Protein AF-N1Q1C0-F1 (afdb_monomer)

Solvent-accessible surface area (backbone atoms only — not comparable to full-atom values): 8245 Å² total; per-residue (Å²): 135,82,74,77,33,70,93,47,50,69,47,13,54,76,66,57,29,43,76,36,77,84,76,72,40,68,33,37,65,77,36,52,74,55,66,64,53,53,48,58,50,49,54,61,45,56,32,79,87,40,79,98,38,42,54,56,35,13,67,36,90,85,62,78,46,68,32,85,44,68,72,54,50,57,64,56,86,75,70,79,32,66,45,70,69,53,62,52,46,47,46,69,45,45,63,61,42,51,53,52,30,53,75,69,72,46,51,74,40,73,68,79,67,29,65,68,54,53,50,52,43,51,48,53,56,53,63,75,66,74,71,86,78,89,75,94,128

Foldseek 3Di:
DADDCDDALVSNVVQVWDQDPLLRDTHHPLQDFDVVLSVVLQCVQQPQVDPPGRNQKAPDPVSPHGQPDSVSSRHDPDDIDGDPVSLLVSLVSLVVRVVVCVVVVGDHDPCSPDPVNNCVNVVVVVVVPPDPDDDDD

InterPro domains:
  IPR053008 Phomopsin biosynthesis-associated protein [PTHR35896] (2-128)

Structure (mmCIF, N/CA/C/O backbone):
data_AF-N1Q1C0-F1
#
_entry.id   AF-N1Q1C0-F1
#
loop_
_atom_site.group_PDB
_atom_site.id
_atom_site.type_symbol
_atom_site.label_atom_id
_atom_site.label_alt_id
_atom_site.label_comp_id
_atom_site.label_asym_id
_atom_site.label_entity_id
_atom_site.label_seq_id
_atom_site.pdbx_PDB_ins_code
_atom_site.Cartn_x
_atom_site.Cartn_y
_atom_site.Cartn_z
_atom_site.occupancy
_atom_site.B_iso_or_equiv
_atom_site.auth_seq_id
_atom_site.auth_comp_id
_atom_site.auth_asym_id
_atom_site.auth_atom_id
_atom_site.pdbx_PDB_model_num
ATOM 1 N N . PRO A 1 1 ? -5.477 -3.275 23.946 1.00 57.75 1 PRO A N 1
ATOM 2 C CA . PRO A 1 1 ? -5.659 -4.215 22.811 1.00 57.75 1 PRO A CA 1
ATOM 3 C C . PRO A 1 1 ? -5.919 -3.440 21.513 1.00 57.75 1 PRO A C 1
ATOM 5 O O . PRO A 1 1 ? -6.655 -2.457 21.553 1.00 57.75 1 PRO A O 1
ATOM 8 N N . VAL A 1 2 ? -5.270 -3.809 20.407 1.00 61.72 2 VAL A N 1
ATOM 9 C CA . VAL A 1 2 ? -5.657 -3.314 19.074 1.00 61.72 2 VAL A CA 1
ATOM 10 C C . VAL A 1 2 ? -6.911 -4.097 18.671 1.00 61.72 2 VAL A C 1
ATOM 12 O O . VAL A 1 2 ? -6.885 -5.319 18.817 1.00 61.72 2 VAL A O 1
ATOM 15 N N . PRO A 1 3 ? -8.014 -3.444 18.265 1.00 75.31 3 PRO A N 1
ATOM 16 C CA . PRO A 1 3 ? -9.187 -4.163 17.777 1.00 75.31 3 PRO A CA 1
ATOM 17 C C . PRO A 1 3 ? -8.807 -5.020 16.566 1.00 75.31 3 PRO A C 1
ATOM 19 O O . PRO A 1 3 ? -8.054 -4.569 15.709 1.00 75.31 3 PRO A O 1
ATOM 22 N N . ASP A 1 4 ? -9.294 -6.252 16.518 1.00 85.69 4 ASP A N 1
ATOM 23 C CA . ASP A 1 4 ? -9.130 -7.136 15.365 1.00 85.69 4 ASP A CA 1
ATOM 24 C C . ASP A 1 4 ? -10.214 -6.836 14.311 1.00 85.69 4 ASP A C 1
ATOM 26 O O . ASP A 1 4 ? -11.335 -6.481 14.675 1.00 85.69 4 ASP A O 1
ATOM 30 N N . CYS A 1 5 ? -9.893 -6.998 13.025 1.00 91.75 5 CYS A N 1
ATOM 31 C CA . CYS A 1 5 ? -10.837 -6.838 11.914 1.00 91.75 5 CYS A CA 1
ATOM 32 C C . CYS A 1 5 ? -11.430 -8.162 11.417 1.00 91.75 5 CYS A C 1
ATOM 34 O O . CYS A 1 5 ? -12.246 -8.147 10.508 1.00 91.75 5 CYS A O 1
ATOM 36 N N . GLY A 1 6 ? -11.111 -9.293 12.048 1.00 90.62 6 GLY A N 1
ATOM 37 C CA . GLY A 1 6 ? -11.614 -10.606 11.651 1.00 90.62 6 GLY A CA 1
ATOM 38 C C . GLY A 1 6 ? -10.844 -11.208 10.487 1.00 90.62 6 GLY A C 1
ATOM 39 O O . GLY A 1 6 ? -9.757 -10.748 10.138 1.00 90.62 6 GLY A O 1
ATOM 40 N N . GLU A 1 7 ? -11.407 -12.271 9.919 1.00 87.81 7 GLU A N 1
ATOM 41 C CA . GLU A 1 7 ? -10.694 -13.119 8.956 1.00 87.81 7 GLU A CA 1
ATOM 42 C C . GLU A 1 7 ? -11.060 -12.802 7.503 1.00 87.81 7 GLU A C 1
ATOM 44 O O . GLU A 1 7 ? -10.312 -13.138 6.588 1.00 87.81 7 GLU A O 1
ATOM 49 N N . ASN A 1 8 ? -12.193 -12.133 7.281 1.00 90.75 8 ASN A N 1
ATOM 50 C CA . ASN A 1 8 ? -12.707 -11.811 5.955 1.00 90.75 8 ASN A CA 1
ATOM 51 C C . ASN A 1 8 ? -13.364 -10.418 5.918 1.00 90.75 8 ASN A C 1
ATOM 53 O O . ASN A 1 8 ? -13.556 -9.753 6.939 1.00 90.75 8 ASN A O 1
ATOM 57 N N . ALA A 1 9 ? -13.735 -9.980 4.714 1.00 93.62 9 ALA A N 1
ATOM 58 C CA . ALA A 1 9 ? -14.354 -8.677 4.489 1.00 93.62 9 ALA A CA 1
ATOM 59 C C . ALA A 1 9 ? -15.679 -8.490 5.249 1.00 93.62 9 ALA A C 1
ATOM 61 O O . ALA A 1 9 ? -15.959 -7.392 5.728 1.00 93.62 9 ALA A O 1
ATOM 62 N N . ALA A 1 10 ? -16.497 -9.541 5.374 1.00 94.06 10 ALA A N 1
ATOM 63 C CA . ALA A 1 10 ? -17.779 -9.455 6.069 1.00 94.06 10 ALA A CA 1
ATOM 64 C C . ALA A 1 10 ? -17.582 -9.204 7.571 1.00 94.06 10 ALA A C 1
ATOM 66 O O . ALA A 1 10 ? -18.244 -8.327 8.130 1.00 94.06 10 ALA A O 1
ATOM 67 N N . ASP A 1 11 ? -16.624 -9.893 8.198 1.00 94.25 11 ASP A N 1
ATOM 68 C CA . ASP A 1 11 ? -16.253 -9.656 9.596 1.00 94.25 11 ASP A CA 1
ATOM 69 C C . ASP A 1 11 ? -15.734 -8.232 9.800 1.00 94.25 11 ASP A C 1
ATOM 71 O O . ASP A 1 11 ? -16.137 -7.549 10.744 1.00 94.25 11 ASP A O 1
ATOM 75 N N . ALA A 1 12 ? -14.863 -7.768 8.902 1.00 94.56 12 ALA A N 1
ATOM 76 C CA . ALA A 1 12 ? -14.267 -6.443 8.985 1.00 94.56 12 ALA A CA 1
ATOM 77 C C . ALA A 1 12 ? -15.331 -5.345 8.902 1.00 94.56 12 ALA A C 1
ATOM 79 O O . ALA A 1 12 ? -15.346 -4.438 9.736 1.00 94.56 12 ALA A O 1
ATOM 80 N N . ILE A 1 13 ? -16.265 -5.464 7.956 1.00 94.44 13 ILE A N 1
ATOM 81 C CA . ILE A 1 13 ? -17.399 -4.544 7.817 1.00 94.44 13 ILE A CA 1
ATOM 82 C C . ILE A 1 13 ? -18.283 -4.592 9.070 1.00 94.44 13 ILE A C 1
ATOM 84 O O . ILE A 1 13 ? -18.627 -3.541 9.612 1.00 94.44 13 ILE A O 1
ATOM 88 N N . ALA A 1 14 ? -18.606 -5.786 9.580 1.00 95.12 14 ALA A N 1
ATOM 89 C CA . ALA A 1 14 ? -19.423 -5.950 10.785 1.00 95.12 14 ALA A CA 1
ATOM 90 C C . ALA A 1 14 ? -18.764 -5.352 12.042 1.00 95.12 14 ALA A C 1
ATOM 92 O O . ALA A 1 14 ? -19.458 -4.864 12.935 1.00 95.12 14 ALA A O 1
ATOM 93 N N . LYS A 1 15 ? -17.428 -5.349 12.102 1.00 94.19 15 LYS A N 1
ATOM 94 C CA . LYS A 1 15 ? -16.631 -4.747 13.182 1.00 94.19 15 LYS A CA 1
ATOM 95 C C . LYS A 1 15 ? -16.334 -3.254 12.972 1.00 94.19 15 LYS A C 1
ATOM 97 O O . LYS A 1 15 ? -15.675 -2.650 13.818 1.00 94.19 15 LYS A O 1
ATOM 102 N N . GLY A 1 16 ? -16.812 -2.645 11.882 1.00 93.38 16 GLY A N 1
ATOM 103 C CA . GLY A 1 16 ? -16.579 -1.231 11.570 1.00 93.38 16 GLY A CA 1
ATOM 104 C C . GLY A 1 16 ? -15.135 -0.917 11.171 1.00 93.38 16 GLY A C 1
ATOM 105 O O . GLY A 1 16 ? -14.652 0.188 11.413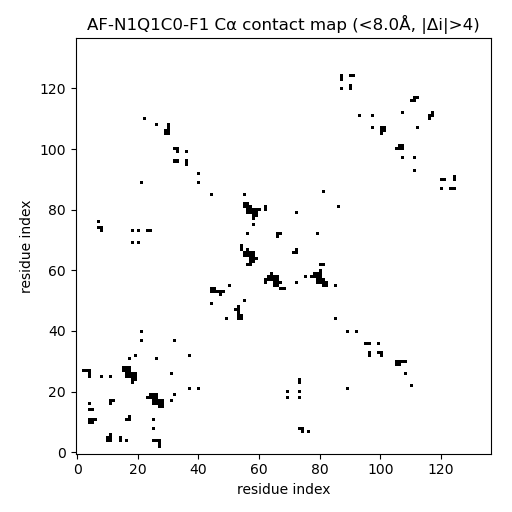 1.00 93.38 16 GLY A O 1
ATOM 106 N N . CYS A 1 17 ? -14.421 -1.891 10.611 1.00 94.12 17 CYS A N 1
ATOM 107 C CA . CYS A 1 17 ? -13.110 -1.670 10.020 1.00 94.12 17 CYS A CA 1
ATOM 108 C C . CYS A 1 17 ? -13.221 -1.034 8.632 1.00 94.12 17 CYS A C 1
ATOM 110 O O . CYS A 1 17 ? -14.233 -1.131 7.938 1.00 94.12 17 CYS A O 1
ATOM 112 N N . HIS A 1 18 ? -12.125 -0.413 8.211 1.00 92.31 18 HIS A N 1
ATOM 113 C CA . HIS A 1 18 ? -11.995 0.252 6.926 1.00 92.31 18 HIS A CA 1
ATOM 114 C C . HIS A 1 18 ? -10.937 -0.451 6.089 1.00 92.31 18 HIS A C 1
ATOM 116 O O . HIS A 1 18 ? -9.858 -0.763 6.592 1.00 92.31 18 HIS A O 1
ATOM 122 N N . PHE A 1 19 ? -11.238 -0.693 4.817 1.00 92.81 19 PHE A N 1
ATOM 123 C CA . PHE A 1 19 ? -10.240 -1.196 3.889 1.00 92.81 19 PHE A CA 1
ATOM 124 C C . PHE A 1 19 ? -9.264 -0.074 3.533 1.00 92.81 19 PHE A C 1
ATOM 126 O O . PHE A 1 19 ? -9.670 1.046 3.226 1.00 92.81 19 PHE A O 1
ATOM 133 N N . ASP A 1 20 ? -7.975 -0.376 3.607 1.00 91.25 20 ASP A N 1
ATOM 134 C CA . ASP A 1 20 ? -6.893 0.509 3.214 1.00 91.25 20 ASP A CA 1
ATOM 135 C C . ASP A 1 20 ? -6.182 -0.080 1.999 1.00 91.25 20 ASP A C 1
ATOM 137 O O . ASP A 1 20 ? -5.368 -0.997 2.126 1.00 91.25 20 ASP A O 1
ATOM 141 N N . VAL A 1 21 ? -6.472 0.476 0.822 1.00 91.88 21 VAL A N 1
ATOM 142 C CA . VAL A 1 21 ? -5.892 0.028 -0.449 1.00 91.88 21 VAL A CA 1
ATOM 143 C C . VAL A 1 21 ? -4.362 0.061 -0.440 1.00 91.88 21 VAL A C 1
ATOM 145 O O . VAL A 1 21 ? -3.734 -0.863 -0.949 1.00 91.88 21 VAL A O 1
ATOM 148 N N . GLN A 1 22 ? -3.748 1.058 0.206 1.00 89.75 22 GLN A N 1
ATOM 149 C CA . GLN A 1 22 ? -2.294 1.223 0.192 1.00 89.75 22 GLN A CA 1
ATOM 150 C C . GLN A 1 22 ? -1.564 0.091 0.926 1.00 89.75 22 GLN A C 1
ATOM 152 O O . GLN A 1 22 ? -0.456 -0.272 0.545 1.00 89.75 22 GLN A O 1
ATOM 157 N N . THR A 1 23 ? -2.167 -0.465 1.982 1.00 85.94 23 THR A N 1
ATOM 158 C CA . THR A 1 23 ? -1.612 -1.627 2.703 1.00 85.94 23 THR A CA 1
ATOM 159 C C . THR A 1 23 ? -2.319 -2.937 2.368 1.00 85.94 23 THR A C 1
ATOM 161 O O . THR A 1 23 ? -1.919 -3.986 2.878 1.00 85.94 23 THR A O 1
ATOM 164 N N . SER A 1 24 ? -3.346 -2.884 1.510 1.00 89.19 24 SER A N 1
ATOM 165 C CA . SER A 1 24 ? -4.226 -4.006 1.169 1.00 89.19 24 SER A CA 1
ATOM 166 C C . SER A 1 24 ? -4.748 -4.732 2.415 1.00 89.19 24 SER A C 1
ATOM 168 O O . SER A 1 24 ? -4.733 -5.960 2.488 1.00 89.19 24 SER A O 1
ATOM 170 N N . ALA A 1 25 ? -5.151 -3.971 3.436 1.00 88.69 25 ALA A N 1
ATOM 171 C CA . ALA A 1 25 ? -5.538 -4.510 4.734 1.00 88.69 25 ALA A CA 1
ATOM 172 C C . ALA A 1 25 ? -6.794 -3.834 5.283 1.00 88.69 25 ALA A C 1
ATOM 174 O O . ALA A 1 25 ? -7.038 -2.648 5.068 1.00 88.69 25 ALA A O 1
ATOM 175 N N . TRP A 1 26 ? -7.567 -4.590 6.057 1.00 92.25 26 TRP A N 1
ATOM 176 C CA . TRP A 1 26 ? -8.623 -4.038 6.895 1.00 92.25 26 TRP A CA 1
ATOM 177 C C . TRP A 1 26 ? -8.011 -3.477 8.179 1.00 92.25 26 TRP A C 1
ATOM 179 O O . TRP A 1 26 ? -7.289 -4.179 8.890 1.00 92.25 26 TRP A O 1
ATOM 189 N N . VAL A 1 27 ? -8.289 -2.206 8.474 1.00 91.19 27 VAL A N 1
ATOM 190 C CA . VAL A 1 27 ? -7.781 -1.511 9.660 1.00 91.19 27 VAL A CA 1
ATOM 191 C C . VAL A 1 27 ? -8.927 -1.029 10.554 1.00 91.19 27 VAL A C 1
ATOM 193 O O . VAL A 1 27 ? -9.941 -0.543 10.046 1.00 91.19 27 VAL A O 1
ATOM 196 N N . PRO A 1 28 ? -8.794 -1.117 11.891 1.00 91.50 28 PRO A N 1
ATOM 197 C CA . PRO A 1 28 ? -9.772 -0.531 12.803 1.00 91.50 28 PRO A CA 1
ATOM 198 C C . PRO A 1 28 ? -9.834 0.98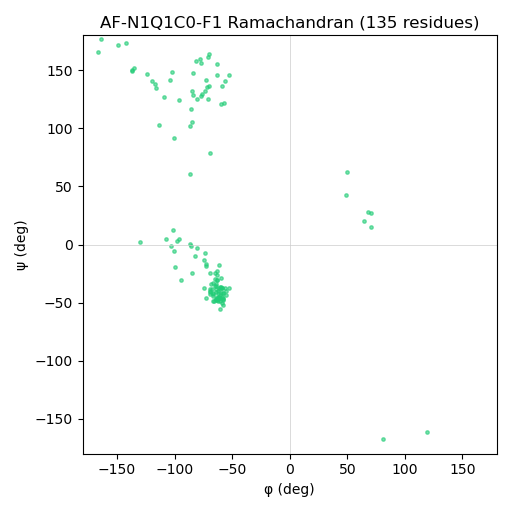7 12.649 1.00 91.50 28 PRO A C 1
ATOM 200 O O . PRO A 1 28 ? -8.820 1.610 12.338 1.00 91.50 28 PRO A O 1
ATOM 203 N N . GLU A 1 29 ? -10.963 1.608 12.999 1.00 88.06 29 GLU A N 1
ATOM 204 C CA . GLU A 1 29 ? -11.119 3.074 12.945 1.00 88.06 29 GLU A CA 1
ATOM 205 C C . GLU A 1 29 ? -10.007 3.824 13.706 1.00 88.06 29 GLU A C 1
ATOM 207 O O . GLU A 1 29 ? -9.473 4.827 13.236 1.00 88.06 29 GLU A O 1
ATOM 212 N N . ALA A 1 30 ? -9.557 3.286 14.844 1.00 85.69 30 ALA A N 1
ATOM 213 C CA . ALA A 1 30 ? -8.461 3.868 15.625 1.00 85.69 30 ALA A CA 1
ATOM 214 C C . ALA A 1 30 ? -7.109 3.908 14.879 1.00 85.69 30 ALA A C 1
ATOM 216 O O . ALA A 1 30 ? -6.232 4.693 15.244 1.00 85.69 30 ALA A O 1
ATOM 217 N N . CYS A 1 31 ? -6.940 3.053 13.871 1.00 85.44 31 CYS A N 1
ATOM 218 C CA . CYS A 1 31 ? -5.770 2.948 12.999 1.00 85.44 31 CYS A CA 1
ATOM 219 C C . CYS A 1 31 ? -6.055 3.474 11.588 1.00 85.44 31 CYS A C 1
ATOM 221 O O . CYS A 1 31 ? -5.198 3.350 10.716 1.00 85.44 31 CYS A O 1
ATOM 223 N N . ARG A 1 32 ? -7.243 4.044 11.343 1.00 85.06 32 ARG A N 1
ATOM 224 C CA . ARG A 1 32 ? -7.576 4.625 10.048 1.00 85.06 32 ARG A CA 1
ATOM 225 C C . ARG A 1 32 ? -6.540 5.681 9.694 1.00 85.06 32 ARG A C 1
ATOM 227 O O . ARG A 1 32 ? -6.098 6.447 10.555 1.00 85.06 32 ARG A O 1
ATOM 234 N N . ASN A 1 33 ? -6.173 5.729 8.424 1.00 79.94 33 ASN A N 1
ATOM 235 C CA . ASN A 1 33 ? -5.121 6.616 7.958 1.00 79.94 33 ASN A CA 1
ATOM 236 C C . ASN A 1 33 ? -5.523 8.084 7.974 1.00 79.94 33 ASN A C 1
ATOM 238 O O . ASN A 1 33 ? -6.701 8.451 7.990 1.00 79.94 33 ASN A O 1
ATOM 242 N N . ASP A 1 34 ? -4.499 8.931 7.939 1.00 83.88 34 ASP A N 1
ATOM 243 C CA . ASP A 1 34 ? -4.653 10.347 7.654 1.00 83.88 34 ASP A CA 1
ATOM 244 C C . ASP A 1 34 ? -5.335 10.547 6.278 1.00 83.88 34 ASP A C 1
ATOM 246 O O . ASP A 1 34 ? -4.800 10.090 5.262 1.00 83.88 34 ASP A O 1
ATOM 250 N N . PRO A 1 35 ? -6.489 11.244 6.213 1.00 84.94 35 PRO A N 1
ATOM 251 C CA . PRO A 1 35 ? -7.242 11.415 4.971 1.00 84.94 35 PRO A CA 1
ATOM 252 C C . PRO A 1 35 ? -6.460 12.108 3.856 1.00 84.94 35 PRO A C 1
ATOM 254 O O . PRO A 1 35 ? -6.715 11.834 2.688 1.00 84.94 35 PRO A O 1
ATOM 257 N N . LYS A 1 36 ? -5.501 12.988 4.187 1.00 88.56 36 LYS A N 1
ATOM 258 C CA . LYS A 1 36 ? -4.681 13.658 3.168 1.00 88.56 36 LYS A CA 1
ATOM 259 C C . LYS A 1 36 ? -3.743 12.673 2.488 1.00 88.56 36 LYS A C 1
ATOM 261 O O . LYS A 1 36 ? -3.624 12.695 1.273 1.00 88.56 36 LYS A O 1
ATOM 266 N N . THR A 1 37 ? -3.119 11.786 3.257 1.00 86.69 37 THR A N 1
ATOM 267 C CA . THR A 1 37 ? -2.250 10.748 2.689 1.00 86.69 37 THR A CA 1
ATOM 268 C C . THR A 1 37 ? -3.036 9.780 1.808 1.00 86.69 37 THR A C 1
ATOM 270 O O . THR A 1 37 ? -2.569 9.423 0.730 1.00 86.69 37 THR A O 1
ATOM 273 N N . VAL A 1 38 ? -4.245 9.399 2.237 1.00 88.19 38 VAL A N 1
ATOM 274 C CA . VAL A 1 38 ? -5.151 8.575 1.422 1.00 88.19 38 VAL A CA 1
ATOM 275 C C . VAL A 1 38 ? -5.521 9.299 0.129 1.00 88.19 38 VAL A C 1
ATOM 277 O O . VAL A 1 38 ? -5.441 8.701 -0.935 1.00 88.19 38 VAL A O 1
ATOM 280 N N . ALA A 1 39 ? -5.867 10.587 0.198 1.00 91.75 39 ALA A N 1
ATOM 281 C CA . ALA A 1 39 ? -6.211 11.377 -0.981 1.00 91.75 39 ALA A CA 1
ATOM 282 C C . ALA A 1 39 ? -5.039 11.503 -1.969 1.00 91.75 39 ALA A C 1
ATOM 284 O O . ALA A 1 39 ? -5.232 11.251 -3.151 1.00 91.75 39 ALA A O 1
ATOM 285 N N . GLU A 1 40 ? -3.830 11.819 -1.493 1.00 93.25 40 GLU A N 1
ATOM 286 C CA . GLU A 1 40 ? -2.624 11.910 -2.332 1.00 93.25 40 GLU A CA 1
ATOM 287 C C . GLU A 1 40 ? -2.305 10.573 -3.019 1.00 93.25 40 GLU A C 1
ATOM 289 O O . GLU A 1 40 ? -1.956 10.541 -4.199 1.00 93.25 40 GLU A O 1
ATOM 294 N N . TYR A 1 41 ? -2.411 9.459 -2.285 1.00 94.12 41 TYR A N 1
ATOM 295 C CA . TYR A 1 41 ? -2.178 8.136 -2.860 1.00 94.12 41 TYR A CA 1
ATOM 296 C C . TYR A 1 41 ? -3.281 7.757 -3.852 1.00 94.12 41 TYR A C 1
ATOM 298 O O . TYR A 1 41 ? -2.963 7.236 -4.914 1.00 94.12 41 TYR A O 1
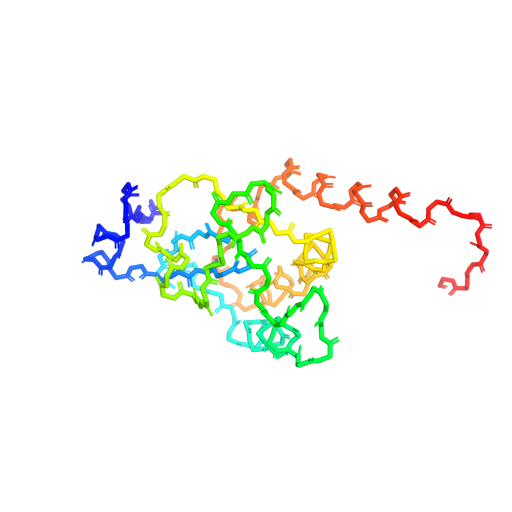ATOM 306 N N . ASN A 1 42 ? -4.547 8.068 -3.562 1.00 94.38 42 ASN A N 1
ATOM 307 C CA . ASN A 1 42 ? -5.663 7.792 -4.466 1.00 94.38 42 ASN A CA 1
ATOM 308 C C . ASN A 1 42 ? -5.611 8.637 -5.741 1.00 94.38 42 ASN A C 1
ATOM 310 O O . ASN A 1 42 ? -5.903 8.113 -6.810 1.00 94.38 42 ASN A O 1
ATOM 314 N N . GLU A 1 43 ? -5.208 9.905 -5.657 1.00 95.56 43 GLU A N 1
ATOM 315 C CA . GLU A 1 43 ? -4.987 10.753 -6.833 1.00 95.56 43 GLU A CA 1
ATOM 316 C C . GLU A 1 43 ? -3.949 10.126 -7.766 1.00 95.56 43 GLU A C 1
ATOM 318 O O . GLU A 1 43 ? -4.206 9.965 -8.957 1.00 95.56 43 GLU A O 1
ATOM 323 N N . TRP A 1 44 ? -2.818 9.684 -7.211 1.00 95.81 44 TRP A N 1
ATOM 324 C CA . TRP A 1 44 ? -1.815 8.961 -7.983 1.00 95.81 44 TRP A CA 1
ATOM 325 C C . TRP A 1 44 ? -2.353 7.614 -8.498 1.00 95.81 44 TRP A C 1
ATOM 327 O O . TRP A 1 44 ? -2.222 7.309 -9.678 1.00 95.81 44 TRP A O 1
ATOM 337 N N . LEU A 1 45 ? -3.001 6.808 -7.650 1.00 96.38 45 LEU A N 1
ATOM 338 C CA . LEU A 1 45 ? -3.460 5.456 -7.983 1.00 96.38 45 LEU A CA 1
ATOM 339 C C . LEU A 1 45 ? -4.469 5.455 -9.141 1.00 96.38 45 LEU A C 1
ATOM 341 O O . LEU A 1 45 ? -4.445 4.540 -9.975 1.00 96.38 45 LEU A O 1
ATOM 345 N N . TRP A 1 46 ? -5.326 6.474 -9.189 1.00 96.50 46 TRP A N 1
ATOM 346 C CA . TRP A 1 46 ? -6.399 6.622 -10.166 1.00 96.50 46 TRP A CA 1
ATOM 347 C C . TRP A 1 46 ? -6.047 7.505 -11.371 1.00 96.50 46 TRP A C 1
ATOM 349 O O . TRP A 1 46 ? -6.908 7.725 -12.225 1.00 96.50 46 TRP A O 1
ATOM 359 N N . ASP A 1 47 ? -4.802 7.972 -11.488 1.00 96.81 47 ASP A N 1
ATOM 360 C CA . ASP A 1 47 ? -4.365 8.789 -12.621 1.00 96.81 47 ASP A CA 1
ATOM 361 C C . ASP A 1 47 ? -4.545 8.027 -13.961 1.00 96.81 47 ASP A C 1
ATOM 363 O O . ASP A 1 47 ? -3.958 6.952 -14.148 1.00 96.81 47 ASP A O 1
ATOM 367 N N . PRO A 1 48 ? -5.331 8.563 -14.925 1.00 96.38 48 PRO A N 1
ATOM 368 C CA . PRO A 1 48 ? -5.581 7.938 -16.228 1.00 96.38 48 PRO A CA 1
ATOM 369 C C . PRO A 1 48 ? -4.326 7.733 -17.088 1.00 96.38 48 PRO A C 1
ATOM 371 O O . PRO A 1 48 ? -4.357 6.933 -18.027 1.00 96.38 48 PRO A O 1
ATOM 374 N N . ALA A 1 49 ? -3.222 8.424 -16.796 1.00 95.25 49 ALA A N 1
ATOM 375 C CA . ALA A 1 49 ? -1.952 8.247 -17.490 1.00 95.25 49 ALA A CA 1
ATOM 376 C C . ALA A 1 49 ? -1.250 6.926 -17.129 1.00 95.25 49 ALA A C 1
ATOM 378 O O . ALA A 1 49 ? -0.380 6.470 -17.883 1.00 95.25 49 ALA A O 1
ATOM 379 N N . ARG A 1 50 ? -1.633 6.290 -16.013 1.00 93.81 50 ARG A N 1
ATOM 380 C CA . ARG A 1 50 ? -0.991 5.070 -15.520 1.00 93.81 50 ARG A CA 1
ATOM 381 C C . ARG A 1 50 ? -1.131 3.897 -16.475 1.00 93.81 50 ARG A C 1
ATOM 383 O O . ARG A 1 50 ? -2.138 3.719 -17.166 1.00 93.81 50 ARG A O 1
ATOM 390 N N . LYS A 1 51 ? -0.091 3.062 -16.495 1.00 91.50 51 LYS A N 1
ATOM 391 C CA . LYS A 1 51 ? -0.010 1.853 -17.318 1.00 91.50 51 LYS A CA 1
ATOM 392 C C . LYS A 1 51 ? 0.084 0.611 -16.424 1.00 91.50 51 LYS A C 1
ATOM 394 O O . LYS A 1 51 ? 0.811 0.630 -15.438 1.00 91.50 51 LYS A O 1
ATOM 399 N N . PRO A 1 52 ? -0.623 -0.482 -16.759 1.00 93.50 52 PRO A N 1
ATOM 400 C CA . PRO A 1 52 ? -1.499 -0.645 -17.921 1.00 93.50 52 PRO A CA 1
ATOM 401 C C . PRO A 1 52 ? -2.842 0.092 -17.781 1.00 93.50 52 PRO A C 1
ATOM 403 O O . PRO A 1 52 ? -3.550 0.224 -18.776 1.00 93.50 52 PRO A O 1
ATOM 406 N N . ARG A 1 53 ? -3.190 0.550 -16.571 1.00 95.56 53 ARG A N 1
ATOM 407 C CA . ARG A 1 53 ? -4.423 1.280 -16.247 1.00 95.56 53 ARG A CA 1
ATOM 408 C C . ARG A 1 53 ? -4.337 1.938 -14.859 1.00 95.56 53 ARG A C 1
ATOM 410 O O . ARG A 1 53 ? -3.482 1.530 -14.069 1.00 95.56 53 ARG A O 1
ATOM 417 N N . PRO A 1 54 ? -5.250 2.870 -14.537 1.00 96.75 54 PRO A N 1
ATOM 418 C CA . PRO A 1 54 ? -5.584 3.227 -13.157 1.00 96.75 54 PRO A CA 1
ATOM 419 C C . PRO A 1 54 ? -5.957 1.996 -12.329 1.00 96.75 54 PRO A C 1
ATOM 421 O O . PRO A 1 54 ? -6.580 1.077 -12.862 1.00 96.75 54 PRO A O 1
ATOM 424 N N . PHE A 1 55 ? -5.617 1.992 -11.039 1.00 96.88 55 PHE A N 1
ATOM 425 C CA . PHE A 1 55 ? -5.931 0.888 -10.118 1.00 96.88 55 PHE A CA 1
ATOM 426 C C . PHE A 1 55 ? -5.539 -0.509 -10.674 1.00 96.88 55 PHE A C 1
ATOM 428 O O . PHE A 1 55 ? -6.402 -1.351 -10.945 1.00 96.88 55 PHE A O 1
ATOM 435 N N . PRO A 1 56 ? -4.241 -0.775 -10.926 1.00 96.94 56 PRO A N 1
ATOM 436 C CA . PRO A 1 56 ? -3.798 -1.970 -11.639 1.00 96.94 56 PRO A CA 1
ATOM 437 C C . PRO A 1 56 ? -3.610 -3.169 -10.695 1.00 96.94 56 PRO A C 1
ATOM 439 O O . PRO A 1 56 ? -2.506 -3.696 -10.581 1.00 96.94 56 PRO A O 1
ATOM 442 N N . TYR A 1 57 ? -4.686 -3.586 -10.027 1.00 97.50 57 TYR A N 1
ATOM 443 C CA . TYR A 1 57 ? -4.708 -4.757 -9.148 1.00 97.50 57 TYR A CA 1
ATOM 444 C C . TYR A 1 57 ? -5.400 -5.948 -9.814 1.00 97.50 57 TYR A C 1
ATOM 446 O O . TYR A 1 57 ? -6.413 -5.784 -10.495 1.00 97.50 57 TYR A O 1
ATOM 454 N N . PHE A 1 58 ? -4.880 -7.154 -9.607 1.00 97.56 58 PHE A N 1
ATOM 455 C CA . PHE A 1 58 ? -5.316 -8.360 -10.307 1.00 97.56 58 PHE A CA 1
ATOM 456 C C . PHE A 1 58 ? -5.438 -9.556 -9.361 1.00 97.56 58 PHE A C 1
ATOM 458 O O . PHE A 1 58 ? -4.705 -9.663 -8.378 1.00 97.56 58 PHE A O 1
ATOM 465 N N . ALA A 1 59 ? -6.355 -10.470 -9.670 1.00 97.62 59 ALA A N 1
ATOM 466 C CA . ALA A 1 59 ? -6.532 -11.721 -8.933 1.00 97.62 59 ALA A CA 1
ATOM 467 C C . ALA A 1 59 ? -5.537 -12.819 -9.361 1.00 97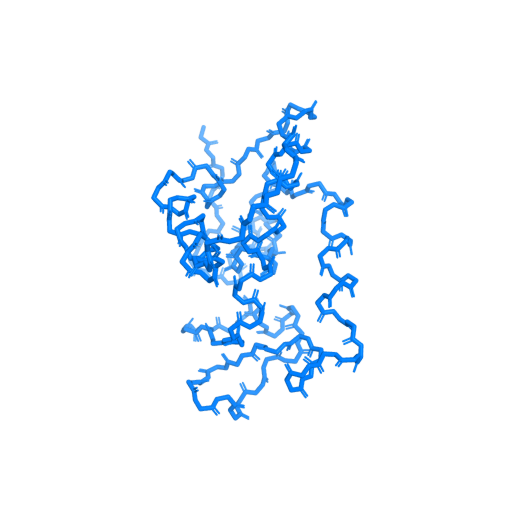.62 59 ALA A C 1
ATOM 469 O O . ALA A 1 59 ? -5.450 -13.860 -8.712 1.00 97.62 59 ALA A O 1
ATOM 470 N N . ASP A 1 60 ? -4.788 -12.601 -10.443 1.00 97.50 60 ASP A N 1
ATOM 471 C CA . ASP A 1 60 ? -3.856 -13.554 -11.042 1.00 97.50 60 ASP A CA 1
ATOM 472 C C . ASP A 1 60 ? -2.511 -12.910 -11.410 1.00 97.50 60 ASP A C 1
ATOM 474 O O . ASP A 1 60 ? -2.428 -11.729 -11.749 1.00 97.50 60 ASP A O 1
ATOM 478 N N . GLU A 1 61 ? -1.450 -13.720 -11.401 1.00 96.38 61 GLU A N 1
ATOM 479 C CA . GLU A 1 61 ? -0.086 -13.286 -11.735 1.00 96.38 61 GLU A CA 1
ATOM 480 C C . GLU A 1 61 ? 0.050 -12.810 -13.186 1.00 96.38 61 GLU A C 1
ATOM 482 O O . GLU A 1 61 ? 0.845 -11.918 -13.479 1.00 96.38 61 GLU A O 1
ATOM 487 N N . ALA A 1 62 ? -0.750 -13.367 -14.101 1.00 96.38 62 ALA A N 1
ATOM 488 C CA . ALA A 1 62 ? -0.732 -12.977 -15.507 1.00 96.38 62 ALA A CA 1
ATOM 489 C C . ALA A 1 62 ? -1.392 -11.606 -15.761 1.00 96.38 62 ALA A C 1
ATOM 491 O O . ALA A 1 62 ? -1.316 -11.094 -16.882 1.00 96.38 62 ALA A O 1
ATOM 492 N N . GLY A 1 63 ? -2.020 -10.999 -14.746 1.00 95.25 63 GLY A N 1
ATOM 493 C CA . GLY A 1 63 ? -2.649 -9.684 -14.839 1.00 95.25 63 GLY A CA 1
ATOM 494 C C . GLY A 1 63 ? -3.883 -9.653 -15.745 1.00 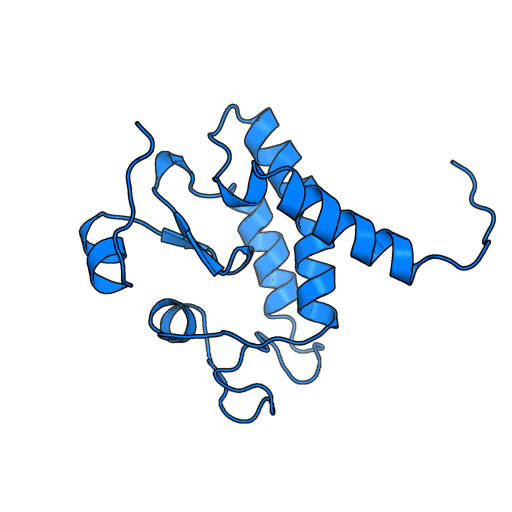95.25 63 GLY A C 1
ATOM 495 O O . GLY A 1 63 ? -4.166 -8.624 -16.365 1.00 95.25 63 GLY A O 1
ATOM 496 N N . GLN A 1 64 ? -4.597 -10.775 -15.879 1.00 95.94 64 GLN A N 1
ATOM 497 C CA . GLN A 1 64 ? -5.752 -10.903 -16.772 1.00 95.94 64 GLN A CA 1
ATOM 498 C C . GLN A 1 64 ? -7.088 -10.648 -16.060 1.00 95.94 64 GLN A C 1
ATOM 500 O O . GLN A 1 64 ? -8.028 -10.135 -16.672 1.00 95.94 64 GLN A O 1
ATOM 505 N N . ILE A 1 65 ? -7.176 -10.967 -14.770 1.00 97.56 65 ILE A N 1
ATOM 506 C CA . ILE A 1 65 ? -8.374 -10.854 -13.938 1.00 97.56 65 ILE A CA 1
ATOM 507 C C . ILE A 1 65 ? -8.269 -9.575 -13.108 1.00 97.56 65 ILE A C 1
ATOM 509 O O . ILE A 1 65 ? -7.701 -9.550 -12.021 1.00 97.56 65 ILE A O 1
ATOM 513 N N . TRP A 1 66 ? -8.813 -8.485 -13.642 1.00 97.38 66 TRP A N 1
ATOM 514 C CA . TRP A 1 66 ? -8.740 -7.161 -13.024 1.00 97.38 66 TRP A CA 1
ATOM 515 C C . TRP A 1 66 ? -9.707 -7.000 -11.839 1.00 97.38 66 TRP A C 1
ATOM 517 O O . TRP A 1 66 ? -10.911 -7.220 -11.977 1.00 97.38 66 TRP A O 1
ATOM 527 N N . LEU A 1 67 ? -9.185 -6.531 -10.704 1.00 97.50 67 LEU A N 1
ATOM 528 C CA . LEU A 1 67 ? -9.955 -6.072 -9.548 1.00 97.50 67 LEU A CA 1
ATOM 529 C C . LEU A 1 67 ? -10.285 -4.591 -9.761 1.00 97.50 67 LEU A C 1
ATOM 531 O O . LEU A 1 67 ? -9.416 -3.737 -9.621 1.00 97.50 67 LEU A O 1
ATOM 535 N N . GLN A 1 68 ? -11.518 -4.272 -10.164 1.00 95.38 68 GLN A N 1
ATOM 536 C CA . GLN A 1 68 ? -11.788 -2.975 -10.805 1.00 95.38 68 GLN A CA 1
ATOM 537 C C . GLN A 1 68 ? -11.773 -1.760 -9.873 1.00 95.38 68 GLN A C 1
ATOM 539 O O . GLN A 1 68 ? -11.740 -0.632 -10.359 1.00 95.38 68 GLN A O 1
ATOM 544 N N . ASN A 1 69 ? -11.868 -1.967 -8.562 1.00 95.44 69 ASN A N 1
ATOM 545 C CA . ASN A 1 69 ? -11.905 -0.909 -7.558 1.00 95.44 69 ASN A CA 1
ATOM 546 C C . ASN A 1 69 ? -11.625 -1.474 -6.155 1.00 95.44 69 ASN A C 1
ATOM 548 O O . ASN A 1 69 ? -11.494 -2.688 -5.969 1.00 95.44 69 ASN A O 1
ATOM 552 N N . GLU A 1 70 ? -11.570 -0.579 -5.166 1.00 94.62 70 GLU A N 1
ATOM 553 C CA . GLU A 1 70 ? -11.343 -0.926 -3.760 1.00 94.62 70 GLU A CA 1
ATOM 554 C C . GLU A 1 70 ? -12.405 -1.884 -3.211 1.00 94.62 70 GLU A C 1
ATOM 556 O O . GLU A 1 70 ? -12.060 -2.791 -2.466 1.00 94.62 70 GLU A O 1
ATOM 561 N N . GLU A 1 71 ? -13.676 -1.749 -3.601 1.00 94.81 71 GLU A N 1
ATOM 562 C CA . GLU A 1 71 ? -14.740 -2.634 -3.116 1.00 94.81 71 GLU A CA 1
ATOM 563 C C . GLU A 1 71 ? -14.518 -4.081 -3.576 1.00 94.81 71 GLU A C 1
ATOM 565 O O . GLU A 1 71 ? -14.581 -5.002 -2.761 1.00 94.81 71 GLU A O 1
ATOM 570 N N . VAL A 1 72 ? -14.216 -4.279 -4.860 1.00 96.50 72 VAL A N 1
ATOM 571 C CA . VAL A 1 72 ? -13.926 -5.597 -5.439 1.00 96.50 72 VAL A CA 1
ATOM 572 C C . VAL A 1 72 ? -12.657 -6.182 -4.825 1.00 96.50 72 VAL A C 1
ATOM 574 O O . VAL A 1 72 ? -12.663 -7.330 -4.390 1.00 96.50 72 VAL A O 1
ATOM 577 N N . MET A 1 73 ? -11.590 -5.385 -4.724 1.00 96.19 73 MET A N 1
ATOM 578 C CA . MET A 1 73 ? -10.325 -5.812 -4.124 1.00 96.19 73 MET A CA 1
ATOM 579 C C . MET A 1 73 ? -10.481 -6.174 -2.641 1.00 96.19 73 MET A C 1
ATOM 581 O O . MET A 1 73 ? -9.924 -7.171 -2.197 1.00 96.19 73 MET A O 1
ATOM 585 N N . SER A 1 74 ? -11.273 -5.414 -1.882 1.00 95.25 74 SER A N 1
ATOM 586 C CA . SER A 1 74 ? -11.468 -5.626 -0.442 1.00 95.25 74 SER A CA 1
ATOM 587 C C . SER A 1 74 ? -12.161 -6.946 -0.097 1.00 95.25 74 SER A C 1
ATOM 589 O O . SER A 1 74 ? -11.998 -7.451 1.014 1.00 95.25 74 SER A O 1
ATOM 591 N N . LYS A 1 75 ? -12.937 -7.487 -1.046 1.00 95.38 75 LYS A N 1
ATOM 592 C CA . LYS A 1 75 ? -13.684 -8.747 -0.938 1.00 95.38 75 LYS A CA 1
ATOM 593 C C . LYS A 1 75 ? -12.978 -9.910 -1.637 1.00 95.38 75 LYS A C 1
ATOM 595 O O . LYS A 1 75 ? -13.474 -11.030 -1.568 1.00 95.38 75 LYS A O 1
ATOM 600 N N . HIS A 1 76 ? -11.875 -9.652 -2.341 1.00 94.69 76 HIS A N 1
ATOM 601 C CA . HIS A 1 76 ? -11.116 -10.691 -3.026 1.00 94.69 76 HIS A CA 1
ATOM 602 C C . HIS A 1 76 ? -10.393 -11.564 -2.005 1.00 94.69 76 HIS A C 1
ATOM 604 O O . HIS A 1 76 ? -9.630 -11.072 -1.175 1.00 94.69 76 HIS A O 1
ATOM 610 N N . GLU A 1 77 ? -10.628 -12.868 -2.086 1.00 89.62 77 GLU A N 1
ATOM 611 C CA . GLU A 1 77 ? -9.948 -13.854 -1.258 1.00 89.62 77 GLU A CA 1
ATOM 612 C C . GLU A 1 77 ? -8.757 -14.427 -2.033 1.00 89.62 77 GLU A C 1
ATOM 614 O O . GLU A 1 77 ? -8.901 -14.943 -3.142 1.00 89.62 77 GLU A O 1
ATOM 619 N N . GLY A 1 78 ? -7.563 -14.342 -1.444 1.00 89.31 78 GLY A N 1
ATOM 620 C CA . GLY A 1 78 ? -6.328 -14.859 -2.031 1.00 89.31 78 GLY A CA 1
ATOM 621 C C . GLY A 1 78 ? -5.275 -13.782 -2.273 1.00 89.31 78 GLY A C 1
ATOM 622 O O . GLY A 1 78 ? -5.291 -12.710 -1.670 1.00 89.31 78 GLY A O 1
ATOM 623 N N . LEU A 1 79 ? -4.307 -14.103 -3.133 1.00 92.56 79 LEU A N 1
ATOM 624 C CA . LEU A 1 79 ? -3.238 -13.175 -3.488 1.00 92.56 79 LEU A CA 1
ATOM 625 C C . LEU A 1 79 ? -3.777 -12.061 -4.386 1.00 92.56 79 LEU A C 1
ATOM 627 O O . LEU A 1 79 ? -4.586 -12.308 -5.283 1.00 92.56 79 LEU A O 1
ATOM 631 N N . VAL A 1 80 ? -3.275 -10.850 -4.154 1.00 94.81 80 VAL A N 1
ATOM 632 C CA . VAL A 1 80 ? -3.482 -9.701 -5.032 1.00 94.81 80 VAL A CA 1
ATOM 633 C C . VAL A 1 80 ? -2.167 -9.388 -5.728 1.00 94.81 80 VAL A C 1
ATOM 635 O O . VAL A 1 80 ? -1.133 -9.208 -5.084 1.00 94.81 80 VAL A O 1
ATOM 638 N N . TRP A 1 81 ? -2.226 -9.316 -7.049 1.00 96.19 81 TRP A N 1
ATOM 639 C CA . TRP A 1 81 ? -1.110 -8.989 -7.922 1.00 96.19 81 TRP A CA 1
ATOM 640 C C . TRP A 1 81 ? -1.227 -7.541 -8.384 1.00 96.19 81 TRP A C 1
ATOM 642 O O . TRP A 1 81 ? -2.324 -7.004 -8.513 1.00 96.19 81 TRP A O 1
ATOM 652 N N . THR A 1 82 ? -0.096 -6.888 -8.618 1.00 96.12 82 THR A N 1
ATOM 653 C CA . THR A 1 82 ? -0.034 -5.467 -8.981 1.00 96.12 82 THR A CA 1
ATOM 654 C C . THR A 1 82 ? 1.177 -5.211 -9.873 1.00 96.12 82 THR A C 1
ATOM 656 O O . THR A 1 82 ? 2.015 -6.095 -10.074 1.00 96.12 82 THR A O 1
ATOM 659 N N . THR A 1 83 ? 1.289 -4.012 -10.436 1.00 95.19 83 THR A N 1
ATOM 660 C CA . THR A 1 83 ? 2.465 -3.647 -11.232 1.00 95.19 83 THR A CA 1
ATOM 661 C C . THR A 1 83 ? 3.662 -3.322 -10.348 1.00 95.19 83 THR A C 1
ATOM 663 O O . THR A 1 83 ? 3.532 -2.876 -9.211 1.00 95.19 83 THR A O 1
ATOM 666 N N . TRP A 1 84 ? 4.862 -3.454 -10.914 1.00 92.56 84 TRP A N 1
ATOM 667 C CA . TRP A 1 84 ? 6.087 -3.004 -10.253 1.00 92.56 84 TRP A CA 1
ATOM 668 C C . TRP A 1 84 ? 6.073 -1.501 -9.927 1.00 92.56 84 TRP A C 1
ATOM 670 O O . TRP A 1 84 ? 6.545 -1.089 -8.870 1.00 92.56 84 TRP A O 1
ATOM 680 N N . GLU A 1 85 ? 5.499 -0.686 -10.821 1.00 93.06 85 GLU A N 1
ATOM 681 C CA . GLU A 1 85 ? 5.298 0.751 -10.597 1.00 93.06 85 GLU A CA 1
ATOM 682 C C . GLU A 1 85 ? 4.463 0.999 -9.337 1.00 93.06 85 GLU A C 1
ATOM 684 O O . GLU A 1 85 ? 4.834 1.832 -8.511 1.00 93.06 85 GLU A O 1
ATOM 689 N N . GLU A 1 86 ? 3.362 0.265 -9.169 1.00 94.44 86 GLU A N 1
ATOM 690 C CA . GLU A 1 86 ? 2.508 0.404 -7.996 1.00 94.44 86 GLU A CA 1
ATOM 691 C C . GLU A 1 86 ? 3.211 -0.054 -6.731 1.00 94.44 86 GLU A C 1
ATOM 693 O O . GLU A 1 86 ? 3.300 0.716 -5.774 1.00 94.44 86 GLU A O 1
ATOM 698 N N . HIS A 1 87 ? 3.823 -1.232 -6.776 1.00 91.56 87 HIS A N 1
ATOM 699 C CA . HIS A 1 87 ? 4.535 -1.791 -5.643 1.00 91.56 87 HIS A CA 1
ATOM 700 C C . HIS A 1 87 ? 5.625 -0.844 -5.100 1.00 91.56 87 HIS A C 1
ATOM 702 O O . HIS A 1 87 ? 5.736 -0.628 -3.893 1.00 91.56 87 HIS A O 1
ATOM 708 N N . LEU A 1 88 ? 6.406 -0.208 -5.981 1.00 91.00 88 LEU A N 1
ATOM 709 C CA . LEU A 1 88 ? 7.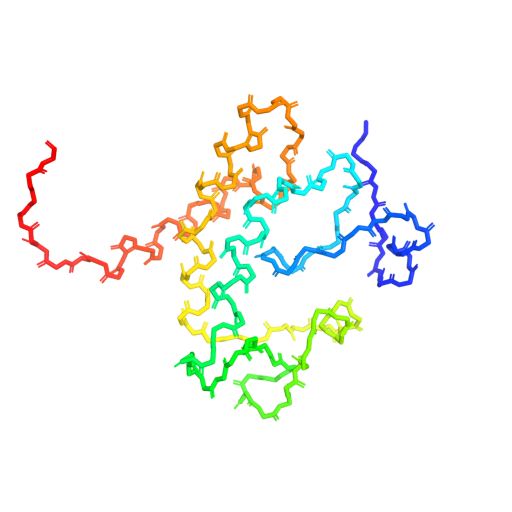418 0.768 -5.570 1.00 91.00 88 LEU A CA 1
ATOM 710 C C . LEU A 1 88 ? 6.821 2.107 -5.138 1.00 91.00 88 LEU A C 1
ATOM 712 O O . LEU A 1 88 ? 7.328 2.743 -4.208 1.00 91.00 88 LEU A O 1
ATOM 716 N N . THR A 1 89 ? 5.762 2.558 -5.806 1.00 90.94 89 THR A N 1
ATOM 717 C CA . THR A 1 89 ? 5.156 3.844 -5.477 1.00 90.94 89 THR A CA 1
ATOM 718 C C . THR A 1 89 ? 4.465 3.802 -4.122 1.00 90.94 89 THR A C 1
ATOM 720 O O . THR A 1 89 ? 4.666 4.730 -3.340 1.00 90.94 89 THR A O 1
ATOM 723 N N . HIS A 1 90 ? 3.753 2.727 -3.758 1.00 90.19 90 HIS A N 1
ATOM 724 C CA . HIS A 1 90 ? 3.201 2.642 -2.402 1.00 90.19 90 HIS A CA 1
ATOM 725 C C . HIS A 1 90 ? 4.319 2.747 -1.360 1.00 90.19 90 HIS A C 1
ATOM 727 O O . HIS A 1 90 ? 4.183 3.505 -0.399 1.00 90.19 90 HIS A O 1
ATOM 733 N N . CYS A 1 91 ? 5.467 2.089 -1.596 1.00 88.06 91 CYS A N 1
ATOM 734 C CA . CYS A 1 91 ? 6.625 2.138 -0.701 1.00 88.06 91 CYS A CA 1
ATOM 735 C C . CYS A 1 91 ? 7.130 3.577 -0.535 1.00 88.06 91 CYS A C 1
ATOM 737 O O . CYS A 1 91 ? 7.446 4.002 0.576 1.00 88.06 91 CYS A O 1
ATOM 739 N N . ALA A 1 92 ? 7.169 4.348 -1.624 1.00 89.81 92 ALA A N 1
ATOM 740 C CA . ALA A 1 92 ? 7.594 5.746 -1.616 1.00 89.81 92 ALA A CA 1
ATOM 741 C C . ALA A 1 92 ? 6.608 6.688 -0.893 1.00 89.81 92 ALA A C 1
ATOM 743 O O . ALA A 1 92 ? 7.015 7.745 -0.403 1.00 89.81 92 ALA A O 1
ATOM 744 N N . PHE A 1 93 ? 5.326 6.323 -0.791 1.00 90.88 93 PHE A N 1
ATOM 745 C CA . PHE A 1 93 ? 4.323 7.095 -0.048 1.00 90.88 93 PHE A CA 1
ATOM 746 C C . PHE A 1 93 ? 4.305 6.773 1.458 1.00 90.88 93 PHE A C 1
ATOM 748 O O . PHE A 1 93 ? 3.930 7.640 2.255 1.00 90.88 93 PHE A O 1
ATOM 755 N N . MET A 1 94 ? 4.758 5.583 1.875 1.00 88.12 94 MET A N 1
ATOM 756 C CA . MET A 1 94 ? 4.737 5.157 3.284 1.00 88.12 94 MET A CA 1
ATOM 757 C C . MET A 1 94 ? 5.438 6.122 4.260 1.00 88.12 94 MET A C 1
ATOM 759 O O . MET A 1 94 ? 4.872 6.383 5.323 1.00 88.12 94 MET A O 1
ATOM 763 N N . PRO A 1 95 ? 6.597 6.739 3.945 1.00 88.56 95 PRO A N 1
ATOM 764 C CA . PRO A 1 95 ? 7.207 7.730 4.833 1.00 88.56 95 PRO A CA 1
ATOM 765 C C . PRO A 1 95 ? 6.315 8.953 5.086 1.00 88.56 95 PRO A C 1
ATOM 767 O O . PRO A 1 95 ? 6.244 9.442 6.214 1.00 88.56 95 PRO A O 1
ATOM 770 N N . ARG A 1 96 ? 5.587 9.432 4.062 1.00 89.06 96 ARG A N 1
ATOM 771 C CA . ARG A 1 96 ? 4.653 10.567 4.200 1.00 89.06 96 ARG A CA 1
ATOM 772 C C . ARG A 1 96 ? 3.526 10.203 5.162 1.00 89.06 96 ARG A C 1
ATOM 774 O O . ARG A 1 96 ? 3.209 10.976 6.066 1.00 89.06 96 ARG A O 1
ATOM 781 N N . ARG A 1 97 ? 2.975 8.997 5.001 1.00 88.69 97 ARG A N 1
ATOM 782 C CA . ARG A 1 97 ? 1.933 8.440 5.869 1.00 88.69 97 ARG A CA 1
ATOM 783 C C . ARG A 1 97 ? 2.399 8.302 7.310 1.00 88.69 97 ARG A C 1
ATOM 785 O O . ARG A 1 97 ? 1.699 8.756 8.216 1.00 88.69 97 ARG A O 1
ATOM 792 N N . TYR A 1 98 ? 3.578 7.717 7.515 1.00 88.75 98 TYR A N 1
ATOM 793 C CA . TYR A 1 98 ? 4.168 7.527 8.835 1.00 88.75 98 TYR A CA 1
ATOM 794 C C . TYR A 1 98 ? 4.328 8.867 9.550 1.00 88.75 98 TYR A C 1
ATOM 796 O O . TYR A 1 98 ? 3.806 9.044 10.649 1.00 88.75 98 TYR A O 1
ATOM 804 N N . MET A 1 99 ? 4.967 9.842 8.896 1.00 89.25 99 MET A N 1
ATOM 805 C CA . MET A 1 99 ? 5.218 11.152 9.495 1.00 89.25 99 MET A CA 1
ATOM 806 C C . MET A 1 99 ? 3.926 11.893 9.842 1.00 89.25 99 MET A C 1
ATOM 808 O O . MET A 1 99 ? 3.829 12.453 10.933 1.00 89.25 99 MET A O 1
ATOM 812 N N . ARG A 1 100 ? 2.905 11.867 8.972 1.00 90.44 100 ARG A N 1
ATOM 813 C CA . ARG A 1 100 ? 1.610 12.498 9.278 1.00 90.44 100 ARG A CA 1
ATOM 814 C C . ARG A 1 100 ? 0.899 11.799 10.433 1.00 90.44 100 ARG A C 1
ATOM 816 O O . ARG A 1 100 ? 0.502 12.475 11.379 1.00 90.44 100 ARG A O 1
ATOM 823 N N . THR A 1 101 ? 0.807 10.471 10.399 1.00 87.62 101 THR A N 1
ATOM 824 C CA . THR A 1 101 ? 0.167 9.669 11.458 1.00 87.62 101 THR A CA 1
ATOM 825 C C . THR A 1 101 ? 0.836 9.918 12.810 1.00 87.62 101 THR A C 1
ATOM 827 O O . THR A 1 101 ? 0.157 10.216 13.792 1.00 87.62 101 THR A O 1
ATOM 830 N N . TRP A 1 102 ? 2.172 9.887 12.839 1.00 87.56 102 TRP A N 1
ATOM 831 C CA . TRP A 1 102 ? 2.969 10.160 14.031 1.00 87.56 102 TRP A CA 1
ATOM 832 C C . TRP A 1 102 ? 2.786 11.596 14.538 1.00 87.56 102 TRP A C 1
ATOM 834 O O . TRP A 1 102 ? 2.504 11.794 15.717 1.00 87.56 102 TRP A O 1
ATOM 844 N N . SER A 1 103 ? 2.862 12.599 13.655 1.00 89.69 103 SER A N 1
ATOM 845 C CA . SER A 1 103 ? 2.719 14.015 14.036 1.00 89.69 103 SER A CA 1
ATOM 846 C C . SER A 1 103 ? 1.344 14.363 14.619 1.00 89.69 103 SER A C 1
ATOM 848 O O . SER A 1 103 ? 1.224 15.290 15.413 1.00 89.69 103 SER A O 1
ATOM 850 N N . GLN A 1 104 ? 0.307 13.606 14.247 1.00 88.62 104 GLN A N 1
ATOM 851 C CA . GLN A 1 104 ? -1.055 13.754 14.763 1.00 88.62 104 GLN A CA 1
ATOM 852 C C . GLN A 1 104 ? -1.293 12.973 16.068 1.00 88.62 104 GLN A C 1
ATOM 854 O O . GLN A 1 104 ? -2.408 12.990 16.586 1.00 88.62 104 GLN A O 1
ATOM 859 N N . GLY A 1 105 ? -0.295 12.243 16.583 1.00 86.06 105 GLY A N 1
ATOM 860 C CA . GLY A 1 105 ? -0.460 11.359 17.742 1.00 86.06 105 GLY A 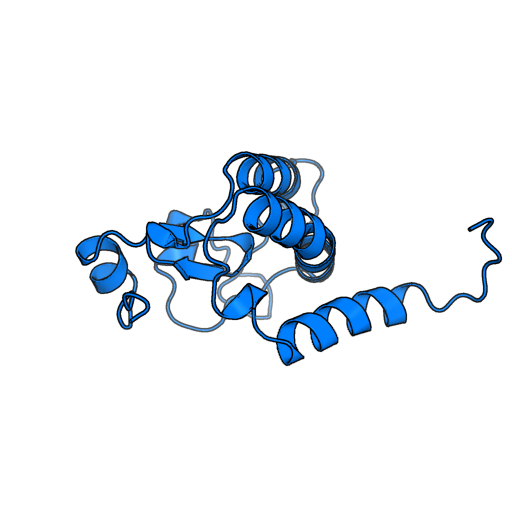CA 1
ATOM 861 C C . GLY A 1 105 ? -1.411 10.182 17.487 1.00 86.06 105 GLY A C 1
ATOM 862 O O . GLY A 1 105 ? -1.950 9.608 18.435 1.00 86.06 105 GLY A O 1
ATOM 863 N N . ARG A 1 106 ? -1.656 9.831 16.217 1.00 84.75 106 ARG A N 1
AT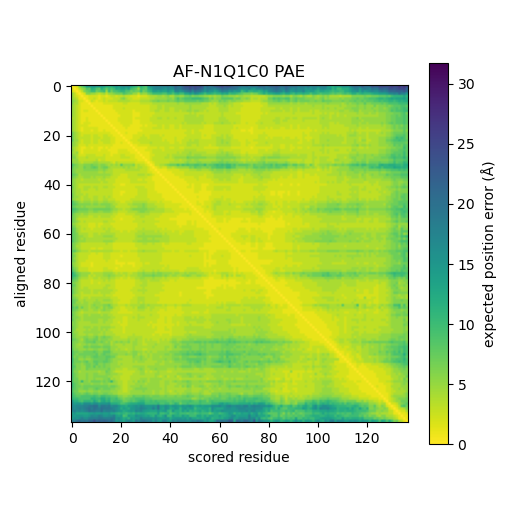OM 864 C CA . ARG A 1 106 ? -2.542 8.724 15.830 1.00 84.75 106 ARG A CA 1
ATOM 865 C C . ARG A 1 106 ? -1.817 7.389 15.936 1.00 84.75 106 ARG A C 1
ATOM 867 O O . ARG A 1 106 ? -0.590 7.311 15.899 1.00 84.75 106 ARG A O 1
ATOM 874 N N . ARG A 1 107 ? -2.594 6.311 16.056 1.00 84.12 107 ARG A N 1
ATOM 875 C CA . ARG A 1 107 ? -2.039 4.958 16.086 1.00 84.12 107 ARG A CA 1
ATOM 876 C C . ARG A 1 107 ? -1.545 4.560 14.703 1.00 84.12 107 ARG A C 1
ATOM 878 O O . ARG A 1 107 ? -2.236 4.751 13.709 1.00 84.12 107 ARG A O 1
ATOM 885 N N . ILE A 1 108 ? -0.364 3.965 14.687 1.00 82.94 108 ILE A N 1
ATOM 886 C CA . ILE A 1 108 ? 0.261 3.368 13.512 1.00 82.94 108 ILE A CA 1
ATOM 887 C C . ILE A 1 108 ? -0.273 1.939 13.382 1.00 82.94 108 ILE A C 1
ATOM 889 O O . ILE A 1 108 ? -0.332 1.211 14.376 1.00 82.94 108 ILE A O 1
ATOM 893 N N . ASP A 1 109 ? -0.706 1.550 12.184 1.00 81.81 109 ASP A N 1
ATOM 894 C CA . ASP A 1 109 ? -1.162 0.186 11.920 1.00 81.81 109 ASP A CA 1
ATOM 895 C C . ASP A 1 109 ? 0.005 -0.820 11.942 1.00 81.81 109 ASP A C 1
ATOM 897 O O . ASP A 1 109 ? 1.182 -0.458 11.873 1.00 81.81 109 ASP A O 1
ATOM 901 N N . HIS A 1 110 ? -0.317 -2.110 12.040 1.00 80.81 110 HIS A N 1
ATOM 902 C CA . HIS A 1 110 ? 0.697 -3.152 12.190 1.00 80.81 110 HIS A CA 1
ATOM 903 C C . HIS A 1 110 ? 1.630 -3.286 10.976 1.00 80.81 110 HIS A C 1
ATOM 905 O O . HIS A 1 110 ? 2.774 -3.689 11.165 1.00 80.81 110 HIS A O 1
ATOM 911 N N . LYS A 1 111 ? 1.178 -2.976 9.750 1.00 79.50 111 LYS A N 1
ATOM 912 C CA . LYS A 1 111 ? 2.020 -3.043 8.545 1.00 79.50 111 LYS A CA 1
ATOM 913 C C . LYS A 1 111 ? 3.014 -1.893 8.551 1.00 79.50 111 LYS A C 1
ATOM 915 O O . LYS A 1 111 ? 4.204 -2.114 8.351 1.00 79.50 111 LYS A O 1
ATOM 920 N N . MET A 1 112 ? 2.540 -0.687 8.855 1.00 81.00 112 MET A N 1
ATOM 921 C CA . MET A 1 112 ? 3.381 0.505 8.927 1.00 81.00 112 MET A CA 1
ATOM 922 C C . MET A 1 112 ? 4.362 0.466 10.110 1.00 81.00 112 MET A C 1
ATOM 924 O O . MET A 1 112 ? 5.483 0.952 9.993 1.00 81.00 112 MET A O 1
ATOM 928 N N . GLY A 1 113 ? 3.970 -0.133 11.237 1.00 82.94 113 GLY A N 1
ATOM 929 C CA . GLY A 1 113 ? 4.828 -0.313 12.414 1.00 82.94 113 GLY A CA 1
ATOM 930 C C . GLY A 1 113 ? 5.796 -1.501 12.333 1.00 82.94 113 GLY A C 1
ATOM 931 O O . GLY A 1 113 ? 6.574 -1.708 13.263 1.00 82.94 113 GLY A O 1
ATOM 932 N N . ASN A 1 114 ? 5.755 -2.300 11.262 1.00 87.25 114 ASN A N 1
ATOM 933 C CA . ASN A 1 114 ? 6.593 -3.487 11.113 1.00 87.25 114 ASN A CA 1
ATOM 934 C C . ASN A 1 114 ? 7.967 -3.127 10.525 1.00 87.25 114 ASN A C 1
ATOM 936 O O . ASN A 1 114 ? 8.081 -2.698 9.375 1.00 87.25 114 ASN A O 1
ATOM 940 N N . SER A 1 115 ? 9.030 -3.356 11.299 1.00 87.06 115 SER A N 1
ATOM 941 C CA . SER A 1 115 ? 10.404 -3.042 10.892 1.00 87.06 115 SER A CA 1
ATOM 942 C C . SER A 1 115 ? 10.890 -3.855 9.692 1.00 87.06 115 SER A C 1
ATOM 944 O O . SER A 1 115 ? 11.618 -3.322 8.858 1.00 87.06 115 SER A O 1
ATOM 946 N N . GLU A 1 116 ? 10.485 -5.121 9.565 1.00 90.12 116 GLU A N 1
ATOM 947 C CA . GLU A 1 116 ? 10.852 -5.948 8.409 1.00 90.12 116 GLU A CA 1
ATOM 948 C C . GLU A 1 116 ? 10.164 -5.467 7.133 1.00 90.12 116 GLU A C 1
ATOM 950 O O . GLU A 1 116 ? 10.800 -5.418 6.081 1.00 90.12 116 GLU A O 1
ATOM 955 N N . HIS A 1 117 ? 8.904 -5.034 7.227 1.00 88.31 117 HIS A N 1
ATOM 956 C CA . HIS A 1 117 ? 8.207 -4.406 6.107 1.00 88.31 117 HIS A CA 1
ATOM 957 C C . HIS A 1 117 ? 8.915 -3.108 5.690 1.00 88.31 117 HIS A C 1
ATOM 959 O O . HIS A 1 117 ? 9.270 -2.945 4.525 1.00 88.31 117 HIS A O 1
ATOM 965 N N . ALA A 1 118 ? 9.240 -2.233 6.649 1.00 88.44 118 ALA A N 1
ATOM 966 C CA . ALA A 1 118 ? 9.984 -1.003 6.375 1.00 88.44 118 ALA A CA 1
ATOM 967 C C . ALA A 1 118 ? 11.356 -1.272 5.722 1.00 88.44 118 ALA A C 1
ATOM 969 O O . ALA A 1 118 ? 11.744 -0.584 4.771 1.00 88.44 118 ALA A O 1
ATOM 970 N N . ARG A 1 119 ? 12.087 -2.295 6.186 1.00 90.50 119 ARG A N 1
ATOM 971 C CA . ARG A 1 119 ? 13.384 -2.706 5.623 1.00 90.50 119 ARG A CA 1
ATOM 972 C C . ARG A 1 119 ? 13.251 -3.254 4.201 1.00 90.50 119 ARG A C 1
ATOM 974 O O . ARG A 1 119 ? 14.078 -2.932 3.352 1.00 90.50 119 ARG A O 1
ATOM 981 N N . HIS A 1 120 ? 12.226 -4.061 3.934 1.00 90.56 120 HIS A N 1
ATOM 982 C CA . HIS A 1 120 ? 11.931 -4.576 2.597 1.00 90.56 120 HIS A CA 1
ATOM 983 C C . HIS A 1 120 ? 11.647 -3.433 1.612 1.00 90.56 120 HIS A C 1
ATOM 985 O O . HIS A 1 120 ? 12.360 -3.296 0.616 1.00 90.56 120 HIS A O 1
ATOM 991 N N . CYS A 1 121 ? 10.685 -2.567 1.939 1.00 87.56 121 CYS A N 1
ATOM 992 C CA . CYS A 1 121 ? 10.269 -1.449 1.092 1.00 87.56 121 CYS A CA 1
ATOM 993 C C . CYS A 1 121 ? 11.431 -0.490 0.794 1.00 87.56 121 CYS A C 1
ATOM 995 O O . CYS A 1 121 ? 11.717 -0.172 -0.362 1.00 87.56 121 CYS A O 1
ATOM 997 N N . SER A 1 122 ? 12.147 -0.054 1.837 1.00 88.94 122 SER A N 1
ATOM 998 C CA . SER A 1 122 ? 13.300 0.841 1.674 1.00 88.94 122 SER A CA 1
ATOM 999 C C . SER A 1 122 ? 14.439 0.180 0.893 1.00 88.94 122 SER A C 1
ATOM 1001 O O . SER A 1 122 ? 15.041 0.821 0.033 1.00 88.94 122 SER A O 1
ATOM 1003 N N . GLY A 1 123 ? 14.696 -1.112 1.115 1.00 89.19 123 GLY A N 1
ATOM 1004 C CA . GLY A 1 123 ? 15.699 -1.873 0.374 1.00 89.19 123 GLY A CA 1
ATOM 1005 C C . GLY A 1 123 ? 15.409 -1.954 -1.126 1.00 89.19 123 GLY A C 1
ATOM 1006 O O . GLY A 1 123 ? 16.334 -1.852 -1.932 1.00 89.19 123 GLY A O 1
ATOM 1007 N N . MET A 1 124 ? 14.139 -2.081 -1.517 1.00 87.69 124 MET A N 1
ATOM 1008 C CA . MET A 1 124 ? 13.740 -2.090 -2.927 1.00 87.69 124 MET A CA 1
ATOM 1009 C C . MET A 1 124 ? 13.974 -0.746 -3.613 1.00 87.69 124 MET A C 1
ATOM 1011 O O . MET A 1 124 ? 14.555 -0.713 -4.699 1.00 87.69 124 MET A O 1
ATOM 1015 N N . LEU A 1 125 ? 13.605 0.357 -2.954 1.00 88.38 125 LEU A N 1
ATOM 1016 C CA . LEU A 1 125 ? 13.877 1.706 -3.456 1.00 88.38 125 LEU A CA 1
ATOM 1017 C C . LEU A 1 125 ? 15.382 1.947 -3.612 1.00 88.38 125 LEU A C 1
ATOM 1019 O O . LEU A 1 125 ? 15.825 2.400 -4.664 1.00 88.38 125 LEU A O 1
ATOM 1023 N N . VAL A 1 126 ? 16.175 1.578 -2.601 1.00 87.38 126 VAL A N 1
ATOM 1024 C CA . VAL A 1 126 ? 17.640 1.694 -2.647 1.00 87.38 126 VAL A CA 1
ATOM 1025 C C . VAL A 1 126 ? 18.216 0.891 -3.811 1.00 87.38 126 VAL A C 1
ATOM 1027 O O . VAL A 1 126 ? 19.063 1.400 -4.536 1.00 87.38 126 VAL A O 1
ATOM 1030 N N . ASN A 1 127 ? 17.763 -0.347 -4.021 1.00 86.56 127 ASN A N 1
ATOM 1031 C CA . ASN A 1 127 ? 18.272 -1.194 -5.100 1.00 86.56 127 ASN A CA 1
ATOM 1032 C C . ASN A 1 127 ? 17.973 -0.634 -6.496 1.00 86.56 127 ASN A C 1
ATOM 1034 O O . ASN A 1 127 ? 18.813 -0.786 -7.380 1.00 86.56 127 ASN A O 1
ATOM 1038 N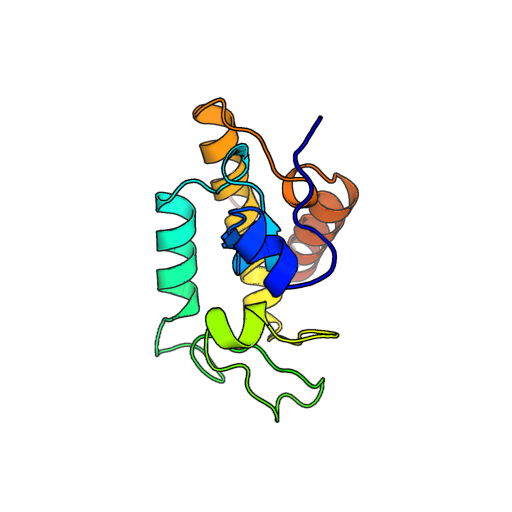 N . LEU A 1 128 ? 16.835 0.039 -6.686 1.00 83.44 128 LEU A N 1
ATOM 1039 C CA . LEU A 1 128 ? 16.475 0.660 -7.964 1.00 83.44 128 LEU A CA 1
ATOM 1040 C C . LEU A 1 128 ? 17.420 1.807 -8.350 1.00 83.44 128 LEU A C 1
ATOM 1042 O O . LEU A 1 128 ? 17.714 1.999 -9.527 1.00 83.44 128 LEU A O 1
ATOM 1046 N N . VAL A 1 129 ? 17.899 2.570 -7.366 1.00 81.88 129 VAL A N 1
ATOM 1047 C CA . VAL A 1 129 ? 18.663 3.810 -7.591 1.00 81.88 129 VAL A CA 1
ATOM 1048 C C . VAL A 1 129 ? 20.175 3.641 -7.422 1.00 81.88 129 VAL A C 1
ATOM 1050 O O . VAL A 1 129 ? 20.908 4.626 -7.371 1.00 81.88 129 VAL A O 1
ATOM 1053 N N . LYS A 1 130 ? 20.676 2.400 -7.353 1.00 82.44 130 LYS A N 1
ATOM 1054 C CA . LYS A 1 130 ? 22.117 2.093 -7.318 1.00 82.44 130 LYS A CA 1
ATOM 1055 C C . LYS A 1 130 ? 22.782 2.413 -8.661 1.00 82.44 130 LYS A C 1
ATOM 1057 O O . LYS A 1 130 ? 23.045 1.522 -9.460 1.00 82.44 130 LYS A O 1
ATOM 1062 N N . ASN A 1 131 ? 23.067 3.691 -8.901 1.00 78.75 131 ASN A N 1
ATOM 1063 C CA . ASN A 1 131 ? 23.628 4.172 -10.167 1.00 78.75 131 ASN A CA 1
ATOM 1064 C C . ASN A 1 131 ? 24.871 5.075 -10.021 1.00 78.75 131 ASN A C 1
ATOM 1066 O O . ASN A 1 131 ? 25.407 5.522 -11.029 1.00 78.75 131 ASN A O 1
ATOM 1070 N N . GLY A 1 132 ? 25.359 5.319 -8.796 1.00 78.00 132 GLY A N 1
ATOM 1071 C CA . GLY A 1 132 ? 26.611 6.054 -8.552 1.00 78.00 132 GLY A CA 1
ATOM 1072 C C . GLY A 1 132 ? 26.554 7.557 -8.851 1.00 78.00 132 GLY A C 1
ATOM 1073 O O . GLY A 1 132 ? 27.600 8.193 -8.964 1.00 78.00 132 GLY A O 1
ATOM 1074 N N . MET A 1 133 ? 25.355 8.132 -8.991 1.00 84.00 133 MET A N 1
ATOM 1075 C CA . MET A 1 133 ? 25.184 9.567 -9.224 1.00 84.00 133 MET A CA 1
ATOM 1076 C C . MET A 1 133 ? 25.554 10.386 -7.981 1.00 84.00 133 MET A C 1
ATOM 1078 O O . MET A 1 133 ? 25.152 10.063 -6.863 1.00 84.00 133 MET A O 1
ATOM 1082 N N . ILE A 1 134 ? 26.285 11.481 -8.192 1.00 83.62 134 ILE A N 1
ATOM 1083 C CA . ILE A 1 134 ? 26.604 12.459 -7.148 1.00 83.62 134 ILE A CA 1
ATOM 1084 C C . ILE A 1 134 ? 25.432 13.439 -7.034 1.00 83.62 134 ILE A C 1
ATOM 1086 O O . ILE A 1 134 ? 25.003 14.017 -8.031 1.00 83.62 134 ILE A O 1
ATOM 1090 N N . TYR A 1 135 ? 24.930 13.633 -5.816 1.00 83.56 135 TYR A N 1
ATOM 1091 C CA . TYR A 1 135 ? 23.855 14.570 -5.491 1.00 83.56 135 TYR A CA 1
ATOM 1092 C C . TYR A 1 135 ? 24.326 15.547 -4.404 1.00 83.56 135 TYR A C 1
ATOM 1094 O O . TYR A 1 135 ? 25.127 15.172 -3.547 1.00 83.56 135 TYR A O 1
ATOM 1102 N N . ASN A 1 136 ? 23.844 16.793 -4.443 1.00 77.12 136 ASN A N 1
ATOM 1103 C CA . ASN A 1 136 ? 24.107 17.783 -3.397 1.00 77.12 136 ASN A CA 1
ATOM 1104 C C . ASN A 1 136 ? 23.091 17.597 -2.261 1.00 77.12 136 ASN A C 1
ATOM 1106 O O . ASN A 1 136 ? 21.916 17.907 -2.454 1.00 77.12 136 ASN A O 1
ATOM 1110 N N . ALA A 1 137 ? 23.545 17.031 -1.142 1.00 62.72 137 ALA A N 1
ATOM 1111 C CA . ALA A 1 137 ? 22.711 16.667 0.004 1.00 62.72 137 ALA A CA 1
ATOM 1112 C C . ALA A 1 137 ? 22.336 17.872 0.876 1.00 62.72 137 ALA A C 1
ATOM 1114 O O . ALA A 1 137 ? 23.234 18.694 1.167 1.00 62.72 137 ALA A O 1
#

pLDDT: mean 89.77, std 6.67, range [57.75, 97.62]

Radius of gyration: 16.02 Å; Cα contacts (8 Å, |Δi|>4): 146; chains: 1; bounding box: 46×33×41 Å

Secondary structure (DSSP, 8-state):
-PPP--SSHHHHHHTT-EEETTTTEEE-GGGPPPHHHHHHHHHHHT-TT-SS-SS-EESSTTS-SEE-SHHHHHT--S--EE-HHHHHHHHHHHHHHHHHHHHTTPPPPTTTT-HHHHHHHHHHHHHHT-S------

Sequence (137 aa):
PVPDCGENAADAIAKGCHFDVQTSAWVPEACRNDPKTVAEYNEWLWDPARKPRPFPYFADEAGQIWLQNEEVMSKHEGLVWTTWEEHLTHCAFMPRRYMRTWSQGRRIDHKMGNSEHARHCSGMLVNLVKNGMIYNA

Mean predicted aligned error: 4.57 Å

Organism: Dothistroma septosporum (strain NZE10 / CBS 128990) (NCBI:txid675120)